Protein AF-0000000083549320 (afdb_homodimer)

Organism: NCBI:txid360422

Nearest PDB structures (foldseek):
  2xj3-assembly1_A  TM=9.391E-01  e=1.622E-05  Enterococcus faecalis
  2lyk-assembly1_B  TM=9.279E-01  e=1.250E-05  Enterococcus faecalis
  2xj3-assembly1_B  TM=9.347E-01  e=1.519E-05  Enterococcus faecalis
  1utx-assembly1_B  TM=9.253E-01  e=1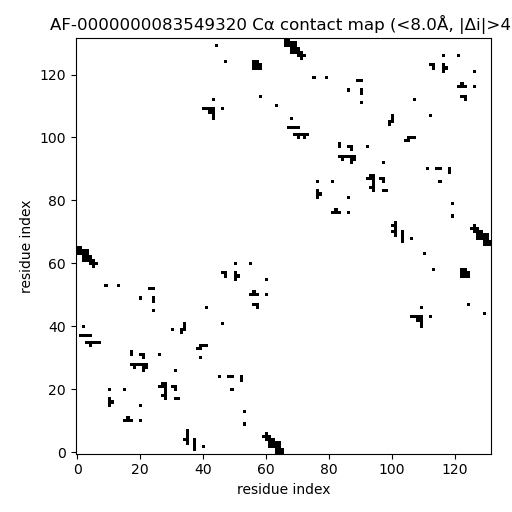.622E-05  Enterococcus faecalis
  2gzu-assembly1_B  TM=8.818E-01  e=7.918E-06  Enterococcus faecalis

Sequence (132 aa):
MELKTKIKEYRAKHNIKQEELASLVGVRRETIGKLENGKYNPSLKLAMDIAKVFNTTVEQLFAFYDMELKTKIKEYRAKHNIKQEELASLVGVRRETIGKLENGKYNPSLKLAMDIAKVFNTTVEQLFAFYD

Secondary structure (DSSP, 8-state):
-EEEE-HHHHHHHHT--HHHHHHHHTS-HHHHHHHHTT--PPPHHHHHHHHHHTTS-HHHHEEEE-/-EEEE-HHHHHHHHT--HHHHHHHHTS-HHHHHHHHTT--PPPHHHHHHHHHHTTS-HHHHEEEE-

Solvent-accessible surface area (backbone atoms only — not comparable to full-atom values): 7390 Å² total; per-residue (Å²): 113,46,55,45,57,38,54,63,60,50,28,58,77,68,70,51,53,54,57,54,51,13,57,77,65,68,51,51,40,64,55,47,50,33,37,59,68,45,71,44,82,60,52,41,66,56,42,47,45,52,18,54,75,69,73,56,48,48,72,74,35,44,45,79,37,121,113,46,56,46,56,38,56,63,61,51,28,58,77,68,70,50,53,54,58,55,54,12,58,76,64,69,50,50,39,65,55,47,52,35,36,59,67,44,72,44,83,59,51,43,65,55,42,48,45,53,18,54,75,69,74,55,48,48,73,73,36,45,46,80,39,121

pLDDT: mean 96.05, std 5.17, range [69.75, 98.81]

Foldseek 3Di:
DFKAFCLVVLCVVVVHALCVLCVQLVHHSVVSVCVNVRNDDDDPSSLQSSCVVSVHDSVRTMDDDD/DFKAFCLVVLCVVVVHALCVLCVQLVHHSVVSVCVNVRNDDDDPSSLQSSCVVSVHDSVRTMDDDD

InterPro domains:
  IPR001387 Cro/C1-type, helix-turn-helix domain [PF01381] (7-60)
  IPR001387 Cro/C1-type, helix-turn-helix domain [PS50943] (7-61)
  IPR001387 Cro/C1-type, helix-turn-helix domain [SM00530] (6-61)
  IPR001387 Cro/C1-type, helix-turn-helix domain [cd00093] (6-61)
  IPR010982 Lambda repressor-like, DNA-binding domain superfamily [G3DSA:1.10.260.40] (3-65)
  IPR010982 Lambda repressor-like, DNA-binding domain superfamily [SSF47413] (3-63)

Structure (mmCIF, N/CA/C/O backbone):
data_AF-0000000083549320-model_v1
#
loop_
_entity.id
_entity.type
_entity.pdbx_description
1 polymer 'Transcriptional regulator'
#
loop_
_atom_site.group_PDB
_atom_site.id
_atom_site.type_symbol
_atom_site.label_atom_id
_atom_site.label_alt_id
_atom_site.label_comp_id
_atom_site.label_asym_id
_atom_site.label_entity_id
_atom_site.label_seq_id
_atom_site.pdbx_PDB_ins_code
_atom_site.Cartn_x
_atom_site.Cartn_y
_atom_site.Cartn_z
_atom_site.occupancy
_atom_site.B_iso_or_equiv
_atom_site.auth_seq_id
_atom_site.auth_comp_id
_atom_site.auth_asym_id
_atom_site.auth_atom_id
_atom_site.pdbx_PDB_model_num
ATOM 1 N N . MET A 1 1 ? 0.196 8.969 -14.414 1 69.75 1 MET A N 1
ATOM 2 C CA . MET A 1 1 ? -0.294 8.344 -13.188 1 69.75 1 MET A CA 1
ATOM 3 C C . MET A 1 1 ? -0.247 9.328 -12.023 1 69.75 1 MET A C 1
ATOM 5 O O . MET A 1 1 ? 0.821 9.836 -11.68 1 69.75 1 MET A O 1
ATOM 9 N N . GLU A 1 2 ? -1.412 9.898 -11.836 1 86.25 2 GLU A N 1
ATOM 10 C CA . GLU A 1 2 ? -1.547 10.852 -10.734 1 86.25 2 GLU A CA 1
ATOM 11 C C . GLU A 1 2 ? -2.049 10.164 -9.469 1 86.25 2 GLU A C 1
ATOM 13 O O . GLU A 1 2 ? -2.896 9.266 -9.539 1 86.25 2 GLU A O 1
ATOM 18 N N . LEU A 1 3 ? -1.305 10.398 -8.344 1 91.81 3 LEU A N 1
ATOM 19 C CA . LEU A 1 3 ? -1.774 9.875 -7.062 1 91.81 3 LEU A CA 1
ATOM 20 C C . LEU A 1 3 ? -2.68 10.875 -6.359 1 91.81 3 LEU A C 1
ATOM 22 O O . LEU A 1 3 ? -2.334 12.055 -6.246 1 91.81 3 LEU A O 1
ATOM 26 N N . LYS A 1 4 ? -3.877 10.414 -6.047 1 95 4 LYS A N 1
ATOM 27 C CA . LYS A 1 4 ? -4.773 11.164 -5.172 1 95 4 LYS A CA 1
ATOM 28 C C . LYS A 1 4 ? -4.859 10.523 -3.791 1 95 4 LYS A C 1
ATOM 30 O O . LYS A 1 4 ? -4.816 9.297 -3.668 1 95 4 LYS A O 1
ATOM 35 N N . THR A 1 5 ? -4.941 11.375 -2.828 1 97.06 5 THR A N 1
ATOM 36 C CA . THR A 1 5 ? -4.992 10.828 -1.478 1 97.06 5 THR A CA 1
ATOM 37 C C . THR A 1 5 ? -6.117 11.477 -0.674 1 97.06 5 THR A C 1
ATOM 39 O O . THR A 1 5 ? -6.598 12.555 -1.024 1 97.06 5 THR A O 1
ATOM 42 N N . LYS A 1 6 ? -6.551 10.812 0.374 1 98 6 LYS A N 1
ATOM 43 C CA . LYS A 1 6 ? -7.57 11.32 1.291 1 98 6 LYS A CA 1
ATOM 44 C C . LYS A 1 6 ? -6.977 11.602 2.67 1 98 6 LYS A C 1
ATOM 46 O O . LYS A 1 6 ? -7.699 11.617 3.668 1 98 6 LYS A O 1
ATOM 51 N N . ILE A 1 7 ? -5.715 11.781 2.689 1 98.25 7 ILE A N 1
ATOM 52 C CA . ILE A 1 7 ? -5.016 11.977 3.955 1 98.25 7 ILE A CA 1
ATOM 53 C C . ILE A 1 7 ? -5.574 13.203 4.668 1 98.25 7 ILE A C 1
ATOM 55 O O . ILE A 1 7 ? -5.859 13.156 5.867 1 98.25 7 ILE A O 1
ATOM 59 N N . LYS A 1 8 ? -5.789 14.234 3.928 1 98.19 8 LYS A N 1
ATOM 60 C CA . LYS A 1 8 ? -6.305 15.461 4.523 1 98.19 8 LYS A CA 1
ATOM 61 C C . LYS A 1 8 ? -7.684 15.242 5.137 1 98.19 8 LYS A C 1
ATOM 63 O O . LYS A 1 8 ? -7.953 15.695 6.25 1 98.19 8 LYS A O 1
ATOM 68 N N . GLU A 1 9 ? -8.492 14.617 4.426 1 98.5 9 GLU A N 1
ATOM 69 C CA . GLU A 1 9 ? -9.844 14.305 4.891 1 98.5 9 GLU A CA 1
ATOM 70 C C . GLU A 1 9 ? -9.805 13.477 6.172 1 98.5 9 GLU A C 1
ATOM 72 O O . GLU A 1 9 ? -10.539 13.75 7.121 1 98.5 9 GLU A O 1
ATOM 77 N N . TYR A 1 10 ? -8.984 12.531 6.223 1 98.69 10 TYR A N 1
ATOM 78 C CA . TYR A 1 10 ? -8.891 11.656 7.387 1 98.69 10 TYR A CA 1
ATOM 79 C C . TYR A 1 10 ? -8.281 12.391 8.578 1 98.69 10 TYR A C 1
ATOM 81 O O . TYR A 1 10 ? -8.688 12.18 9.719 1 98.69 10 TYR A O 1
ATOM 89 N N . ARG A 1 11 ? -7.348 13.211 8.281 1 98.5 11 ARG A N 1
ATOM 90 C CA . ARG A 1 11 ? -6.809 14.031 9.367 1 98.5 11 ARG A CA 1
ATOM 91 C C . ARG A 1 11 ? -7.906 14.883 10 1 98.5 11 ARG A C 1
ATOM 93 O O . ARG A 1 11 ? -7.996 14.969 11.227 1 98.5 11 ARG A O 1
ATOM 100 N N . ALA A 1 12 ? -8.695 15.438 9.164 1 98.38 12 ALA A N 1
ATOM 101 C CA . ALA A 1 12 ? -9.789 16.281 9.641 1 98.38 12 ALA A CA 1
ATOM 102 C C . ALA A 1 12 ? -10.773 15.477 10.484 1 98.38 12 ALA A C 1
ATOM 104 O O . ALA A 1 12 ? -11.195 15.922 11.555 1 98.38 12 ALA A O 1
ATOM 105 N N . LYS A 1 13 ? -11.109 14.328 10.047 1 97.94 13 LYS A N 1
ATOM 106 C CA . LYS A 1 13 ? -12.039 13.445 10.75 1 97.94 13 LYS A CA 1
ATOM 107 C C . LYS A 1 13 ? -11.492 13.062 12.125 1 97.94 13 LYS A C 1
ATOM 109 O O . LYS A 1 13 ? -12.258 12.867 13.07 1 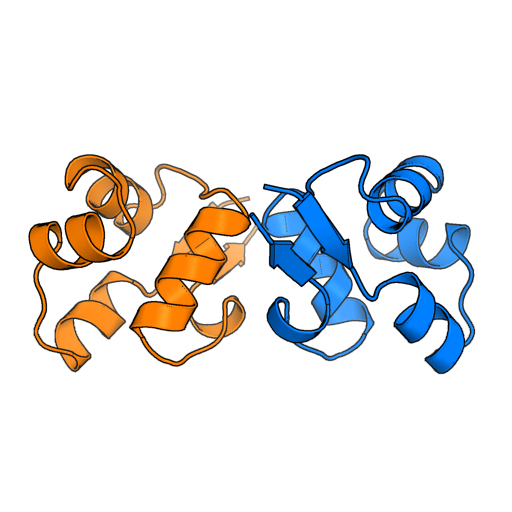97.94 13 LYS A O 1
ATOM 114 N N . HIS A 1 14 ? -10.219 12.977 12.211 1 97.5 14 HIS A N 1
ATOM 115 C CA . HIS A 1 14 ? -9.57 12.547 13.445 1 97.5 14 HIS A CA 1
ATOM 116 C C . HIS A 1 14 ? -9.078 13.742 14.25 1 97.5 14 HIS A C 1
ATOM 118 O O . HIS A 1 14 ? -8.484 13.57 15.32 1 97.5 14 HIS A O 1
ATOM 124 N N . ASN A 1 15 ? -9.195 14.93 13.625 1 97.94 15 ASN A N 1
ATOM 125 C CA . ASN A 1 15 ? -8.828 16.188 14.266 1 97.94 15 ASN A CA 1
ATOM 126 C C . ASN A 1 15 ? -7.34 16.234 14.594 1 97.94 15 ASN A C 1
ATOM 128 O O . ASN A 1 15 ? -6.953 16.562 15.719 1 97.94 15 ASN A O 1
ATOM 132 N N . ILE A 1 16 ? -6.5 15.875 13.656 1 98 16 ILE A N 1
ATOM 133 C CA . ILE A 1 16 ? -5.059 15.977 13.852 1 98 16 ILE A CA 1
ATOM 134 C C . ILE A 1 16 ? -4.441 16.844 12.75 1 98 16 ILE A C 1
ATOM 136 O O . ILE A 1 16 ? -4.984 16.922 11.648 1 98 16 ILE A O 1
ATOM 140 N N . LYS A 1 17 ? -3.34 17.469 13.125 1 98.5 17 LYS A N 1
ATOM 141 C CA . LYS A 1 17 ? -2.604 18.312 12.188 1 98.5 17 LYS A CA 1
ATOM 142 C C . LYS A 1 17 ? -1.561 17.516 11.422 1 98.5 17 LYS A C 1
ATOM 144 O O . LYS A 1 17 ? -1.305 16.344 11.742 1 98.5 17 LYS A O 1
ATOM 149 N N . GLN A 1 18 ? -1.029 18.109 10.391 1 98.56 18 GLN A N 1
ATOM 150 C CA . GLN A 1 18 ? 0.017 17.469 9.609 1 98.56 18 GLN A CA 1
ATOM 151 C C . GLN A 1 18 ? 1.208 17.094 10.484 1 98.56 18 GLN A C 1
ATOM 153 O O . GLN A 1 18 ? 1.786 16.016 10.328 1 98.56 18 GLN A O 1
ATOM 158 N N . GLU A 1 19 ? 1.52 18.016 11.383 1 98.69 19 GLU A N 1
ATOM 159 C CA . GLU A 1 19 ? 2.658 17.812 12.273 1 98.69 19 GLU A CA 1
ATOM 160 C C . GLU A 1 19 ? 2.453 16.578 13.156 1 98.69 19 GLU A C 1
ATOM 162 O O . GLU A 1 19 ? 3.385 15.805 13.367 1 98.69 19 GLU A O 1
ATOM 167 N N . GLU A 1 20 ? 1.33 16.438 13.648 1 98.69 20 GLU A N 1
ATOM 168 C CA . GLU A 1 20 ? 1.019 15.297 14.508 1 98.69 20 GLU A CA 1
ATOM 169 C C . GLU A 1 20 ? 1.077 13.984 13.727 1 98.69 20 GLU A C 1
ATOM 171 O O . GLU A 1 20 ? 1.661 13.008 14.195 1 98.69 20 GLU A O 1
ATOM 176 N N . LEU A 1 21 ? 0.446 13.938 12.586 1 98.75 21 LEU A N 1
ATOM 177 C CA . LEU A 1 21 ? 0.525 12.742 11.75 1 98.75 21 LEU A CA 1
ATOM 178 C C . LEU A 1 21 ? 1.976 12.398 11.43 1 98.75 21 LEU A C 1
ATOM 180 O O . LEU A 1 21 ? 2.373 11.234 11.516 1 98.75 21 LEU A O 1
ATOM 184 N N . ALA A 1 22 ? 2.715 13.406 11.039 1 98.75 22 ALA A N 1
ATOM 185 C CA . ALA A 1 22 ? 4.125 13.219 10.711 1 98.75 22 ALA A CA 1
ATOM 186 C C . ALA A 1 22 ? 4.879 12.555 11.859 1 98.75 22 ALA A C 1
ATOM 188 O O . ALA A 1 22 ? 5.664 11.633 11.641 1 98.75 22 ALA A O 1
ATOM 189 N N . SER A 1 23 ? 4.594 13.055 13.016 1 98.69 23 SER A N 1
ATOM 190 C CA . SER A 1 23 ? 5.227 12.5 14.211 1 98.69 23 SER A CA 1
ATOM 191 C C . SER A 1 23 ? 4.82 11.047 14.43 1 98.69 23 SER A C 1
ATOM 193 O O . SER A 1 23 ? 5.664 10.203 14.75 1 98.69 23 SER A O 1
ATOM 195 N N . LEU A 1 24 ? 3.625 10.727 14.242 1 98.38 24 LEU A N 1
ATOM 196 C CA . LEU A 1 24 ? 3.098 9.391 14.477 1 98.38 24 LEU A CA 1
ATOM 197 C C . LEU A 1 24 ? 3.723 8.383 13.516 1 98.38 24 LEU A C 1
ATOM 199 O O . LEU A 1 24 ? 3.902 7.211 13.867 1 98.38 24 LEU A O 1
ATOM 203 N N . VAL A 1 25 ? 4.062 8.867 12.312 1 98.19 25 VAL A N 1
ATOM 204 C CA . VAL A 1 25 ? 4.555 7.91 11.32 1 98.19 25 VAL A CA 1
ATOM 205 C C . VAL A 1 25 ? 6.055 8.117 11.109 1 98.19 25 VAL A C 1
ATOM 207 O O . VAL A 1 25 ? 6.656 7.473 10.25 1 98.19 25 VAL A O 1
ATOM 210 N N . GLY A 1 26 ? 6.555 9.039 11.742 1 98.12 26 GLY A N 1
ATOM 211 C CA . GLY A 1 26 ? 8 9.188 11.789 1 98.12 26 GLY A CA 1
ATOM 212 C C . GLY A 1 26 ? 8.562 9.898 10.57 1 98.12 26 GLY A C 1
ATOM 213 O O . GLY A 1 26 ? 9.594 9.492 10.031 1 98.12 26 GLY A O 1
ATOM 214 N N . VAL A 1 27 ? 7.945 10.859 10.094 1 98.19 27 VAL A N 1
ATOM 215 C CA . VAL A 1 27 ? 8.453 11.656 8.984 1 98.19 27 VAL A CA 1
ATOM 216 C C . VAL A 1 27 ? 8.336 13.141 9.312 1 98.19 27 VAL A C 1
ATOM 218 O O . VAL A 1 27 ? 7.961 13.508 10.43 1 98.19 27 VAL A O 1
ATOM 221 N N . ARG A 1 28 ? 8.75 13.906 8.414 1 98.25 28 ARG A N 1
ATOM 222 C CA . ARG A 1 28 ? 8.609 15.344 8.562 1 98.25 28 ARG A CA 1
ATOM 223 C C . ARG A 1 28 ? 7.223 15.812 8.125 1 98.25 28 ARG A C 1
ATOM 225 O O . ARG A 1 28 ? 6.617 15.211 7.234 1 98.25 28 ARG A O 1
ATOM 232 N N . ARG A 1 29 ? 6.836 16.906 8.773 1 98.31 29 ARG A N 1
ATOM 233 C CA . ARG A 1 29 ? 5.559 17.5 8.406 1 98.31 29 ARG A CA 1
ATOM 234 C C . ARG A 1 29 ? 5.504 17.812 6.914 1 98.31 29 ARG A C 1
ATOM 236 O O . ARG A 1 29 ? 4.469 17.609 6.273 1 98.31 29 ARG A O 1
ATOM 243 N N . GLU A 1 30 ? 6.582 18.219 6.348 1 97.81 30 GLU A N 1
ATOM 244 C CA . GLU A 1 30 ? 6.648 18.547 4.926 1 97.81 30 GLU A CA 1
ATOM 245 C C . GLU A 1 30 ? 6.309 17.344 4.055 1 97.81 30 GLU A C 1
ATOM 247 O O . GLU A 1 30 ? 5.703 17.5 2.994 1 97.81 30 GLU A O 1
ATOM 252 N N . THR A 1 31 ? 6.719 16.203 4.48 1 97.81 31 THR A N 1
ATOM 253 C CA . THR A 1 31 ? 6.434 14.969 3.764 1 97.81 31 THR A CA 1
ATOM 254 C C . THR A 1 31 ? 4.93 14.727 3.68 1 97.81 31 THR A C 1
ATOM 256 O O . THR A 1 31 ? 4.406 14.391 2.615 1 97.81 31 THR A O 1
ATOM 259 N N . ILE A 1 32 ? 4.242 14.922 4.809 1 98.25 32 ILE A N 1
ATOM 260 C CA . ILE A 1 32 ? 2.789 14.781 4.832 1 98.25 32 ILE A CA 1
ATOM 261 C C . ILE A 1 32 ? 2.158 15.805 3.889 1 98.25 32 ILE A C 1
ATOM 263 O O . ILE A 1 32 ? 1.26 15.477 3.113 1 98.25 32 ILE A O 1
ATOM 267 N N . GLY A 1 33 ? 2.648 17 3.957 1 97.5 33 GLY A N 1
ATOM 268 C CA . GLY A 1 33 ? 2.146 18.031 3.066 1 97.5 33 GLY A CA 1
ATOM 269 C C . GLY A 1 33 ? 2.293 17.672 1.599 1 97.5 33 GLY A C 1
ATOM 270 O O . GLY A 1 33 ? 1.35 17.828 0.82 1 97.5 33 GLY A O 1
ATOM 271 N N . LYS A 1 34 ? 3.463 17.25 1.263 1 96.44 34 LYS A N 1
ATOM 272 C CA . LYS A 1 34 ? 3.729 16.859 -0.118 1 96.44 34 LYS A CA 1
ATOM 273 C C . LYS A 1 34 ? 2.822 15.703 -0.548 1 96.44 34 LYS A C 1
ATOM 275 O O . LYS A 1 34 ? 2.35 15.672 -1.687 1 96.44 34 LYS A O 1
ATOM 280 N N . LEU A 1 35 ? 2.615 14.789 0.274 1 96.31 35 LEU A N 1
ATOM 281 C CA . LEU A 1 35 ? 1.729 13.664 -0.003 1 96.31 35 LEU A CA 1
ATOM 282 C C . LEU A 1 35 ? 0.308 14.148 -0.277 1 96.31 35 LEU A C 1
ATOM 284 O O . LEU A 1 35 ? -0.323 13.711 -1.243 1 96.31 35 LEU A O 1
ATOM 288 N N . GLU A 1 36 ? -0.115 15.055 0.539 1 96.56 36 GLU A N 1
ATOM 289 C CA . GLU A 1 36 ? -1.485 15.555 0.439 1 96.56 36 GLU A CA 1
ATOM 290 C C . GLU A 1 36 ? -1.688 16.359 -0.841 1 96.56 36 GLU A C 1
ATOM 292 O O . GLU A 1 36 ? -2.793 16.406 -1.385 1 96.56 36 GLU A O 1
ATOM 297 N N . ASN A 1 37 ? -0.612 16.828 -1.367 1 92.5 37 ASN A N 1
ATOM 298 C CA . ASN A 1 37 ? -0.699 17.656 -2.564 1 92.5 37 ASN A CA 1
ATOM 299 C C . ASN A 1 37 ? -0.391 16.859 -3.826 1 92.5 37 ASN A C 1
ATOM 301 O O . ASN A 1 37 ? -0.291 17.422 -4.918 1 92.5 37 ASN A O 1
ATOM 305 N N . GLY A 1 38 ? -0.208 15.562 -3.672 1 86.88 38 GLY A N 1
ATOM 306 C CA . GLY A 1 38 ? 0.035 14.688 -4.805 1 86.88 38 GLY A CA 1
ATOM 307 C C . GLY A 1 38 ? 1.41 14.867 -5.418 1 86.88 38 GLY A C 1
ATOM 308 O O . GLY A 1 38 ? 1.637 14.492 -6.57 1 86.88 38 GLY A O 1
ATOM 309 N N . LYS A 1 39 ? 2.264 15.414 -4.676 1 83.69 39 LYS A N 1
ATOM 310 C CA . LYS A 1 39 ? 3.586 15.734 -5.203 1 83.69 39 LYS A CA 1
ATOM 311 C C . LYS A 1 39 ? 4.582 14.617 -4.906 1 83.69 39 LYS A C 1
ATOM 313 O O . LYS A 1 39 ? 5.719 14.648 -5.391 1 83.69 39 LYS A O 1
ATOM 318 N N . TYR A 1 40 ? 4.242 13.727 -4.203 1 86.06 40 TYR A N 1
ATOM 319 C CA . TYR A 1 40 ? 5.113 12.641 -3.75 1 86.06 40 TYR A CA 1
ATOM 320 C C . TYR A 1 40 ? 4.332 11.344 -3.609 1 86.06 40 TYR A C 1
ATOM 322 O O . TYR A 1 40 ? 3.229 11.328 -3.059 1 86.06 40 TYR A O 1
ATOM 330 N N . ASN A 1 41 ? 4.887 10.312 -4.23 1 91 41 ASN A N 1
ATOM 331 C CA . ASN A 1 41 ? 4.32 8.984 -3.992 1 91 41 ASN A CA 1
ATOM 332 C C . ASN A 1 41 ? 4.969 8.312 -2.785 1 91 41 ASN A C 1
ATOM 334 O O . ASN A 1 41 ? 6.188 8.125 -2.75 1 91 41 ASN A O 1
ATOM 338 N N . PRO A 1 42 ? 4.105 8.047 -1.852 1 96.44 42 PRO A N 1
ATOM 339 C CA . PRO A 1 42 ? 4.719 7.398 -0.688 1 96.44 42 PRO A CA 1
ATOM 340 C C . PRO A 1 42 ? 5.25 6 -1.001 1 96.44 42 PRO A C 1
ATOM 342 O O . PRO A 1 42 ? 4.809 5.371 -1.966 1 96.44 42 PRO A O 1
ATOM 345 N N . SER A 1 43 ? 6.238 5.645 -0.115 1 95.81 43 SER A N 1
ATOM 346 C CA . SER A 1 43 ? 6.598 4.23 -0.094 1 95.81 43 SER A CA 1
ATOM 347 C C . SER A 1 43 ? 5.438 3.375 0.4 1 95.81 43 SER A C 1
ATOM 349 O O . SER A 1 43 ? 4.488 3.889 1.002 1 95.81 43 SER A O 1
ATOM 351 N N . LEU A 1 44 ? 5.582 2.119 0.139 1 97.25 44 LEU A N 1
ATOM 352 C CA . LEU A 1 44 ? 4.578 1.188 0.638 1 97.25 44 LEU A CA 1
ATOM 353 C C . LEU A 1 44 ? 4.516 1.221 2.16 1 97.25 44 LEU A C 1
ATOM 355 O O . LEU A 1 44 ? 3.428 1.237 2.742 1 97.25 44 LEU A O 1
ATOM 359 N N . LYS A 1 45 ? 5.68 1.282 2.748 1 96.94 45 LYS A N 1
ATOM 360 C CA . LYS A 1 45 ? 5.727 1.291 4.207 1 96.94 45 LYS A CA 1
ATOM 361 C C . LYS A 1 45 ? 5.035 2.527 4.773 1 96.94 45 LYS A C 1
ATOM 363 O O . LYS A 1 45 ? 4.242 2.428 5.711 1 96.94 45 LYS A O 1
ATOM 368 N N . LEU A 1 46 ? 5.355 3.605 4.25 1 97.62 46 LEU A N 1
ATOM 369 C CA . LEU A 1 46 ? 4.758 4.844 4.742 1 97.62 46 LEU A CA 1
ATOM 370 C C . LEU A 1 46 ? 3.246 4.832 4.543 1 97.62 46 LEU A C 1
ATOM 372 O O . LEU A 1 46 ? 2.494 5.238 5.43 1 97.62 46 LEU A O 1
ATOM 376 N N . ALA A 1 47 ? 2.852 4.406 3.412 1 98.31 47 ALA A N 1
ATOM 377 C CA . ALA A 1 47 ? 1.422 4.32 3.121 1 98.31 47 ALA A CA 1
ATOM 378 C C . ALA A 1 47 ? 0.71 3.426 4.133 1 98.31 47 ALA A C 1
ATOM 380 O O . ALA A 1 47 ? -0.36 3.775 4.633 1 98.31 47 ALA A O 1
ATOM 381 N N . MET A 1 48 ? 1.308 2.383 4.418 1 98.38 48 MET A N 1
ATOM 382 C CA . MET A 1 48 ? 0.713 1.446 5.367 1 98.38 48 MET A CA 1
ATOM 383 C C . MET A 1 48 ? 0.72 2.023 6.781 1 98.38 48 MET A C 1
ATOM 385 O O . MET A 1 48 ? -0.231 1.828 7.539 1 98.38 48 MET A O 1
ATOM 389 N N . ASP A 1 49 ? 1.765 2.697 7.125 1 98.25 49 ASP A N 1
ATOM 390 C CA . ASP A 1 49 ? 1.823 3.33 8.438 1 98.25 49 ASP A CA 1
ATOM 391 C C . ASP A 1 49 ? 0.708 4.359 8.602 1 98.25 49 ASP A C 1
ATOM 393 O O . ASP A 1 49 ? 0.06 4.422 9.648 1 98.25 49 ASP A O 1
ATOM 397 N N . ILE A 1 50 ? 0.503 5.133 7.582 1 98.56 50 ILE A N 1
ATOM 398 C CA . ILE A 1 50 ? -0.533 6.16 7.641 1 98.56 50 ILE A CA 1
ATOM 399 C C . ILE A 1 50 ? -1.905 5.5 7.754 1 98.56 50 ILE A C 1
ATOM 401 O O . ILE A 1 50 ? -2.744 5.93 8.547 1 98.56 50 ILE A O 1
ATOM 405 N N . ALA A 1 51 ? -2.154 4.523 6.961 1 98.81 51 ALA A N 1
ATOM 406 C CA . ALA A 1 51 ? -3.422 3.803 7.027 1 98.81 51 ALA A CA 1
ATOM 407 C C . ALA A 1 51 ? -3.672 3.258 8.43 1 98.81 51 ALA A C 1
ATOM 409 O O . ALA A 1 51 ? -4.801 3.305 8.93 1 98.81 51 ALA A O 1
ATOM 410 N N . LYS A 1 52 ? -2.639 2.75 9.031 1 98.44 52 LYS A N 1
ATOM 411 C CA . LYS A 1 52 ? -2.73 2.201 10.383 1 98.44 52 LYS A CA 1
ATOM 412 C C . LYS A 1 52 ? -3.148 3.273 11.383 1 98.44 52 LYS A C 1
ATOM 414 O O . LYS A 1 52 ? -4 3.031 12.242 1 98.44 52 LYS A O 1
ATOM 419 N N . VAL A 1 53 ? -2.551 4.391 11.266 1 98.56 53 VAL A N 1
ATOM 420 C CA . VAL A 1 53 ? -2.861 5.492 12.164 1 98.56 53 VAL A CA 1
ATOM 421 C C . VAL A 1 53 ? -4.355 5.809 12.102 1 98.56 53 VAL A C 1
ATOM 423 O O . VAL A 1 53 ? -4.98 6.078 13.133 1 98.56 53 VAL A O 1
ATOM 426 N N . PHE A 1 54 ? -4.961 5.738 10.922 1 98.62 54 PHE A N 1
ATOM 427 C CA . PHE A 1 54 ? -6.348 6.133 10.727 1 98.62 54 PHE A CA 1
ATOM 428 C C . PHE A 1 54 ? -7.273 4.926 10.82 1 98.62 54 PHE A C 1
ATOM 430 O O . PHE A 1 54 ? -8.477 5.039 10.578 1 98.62 54 PH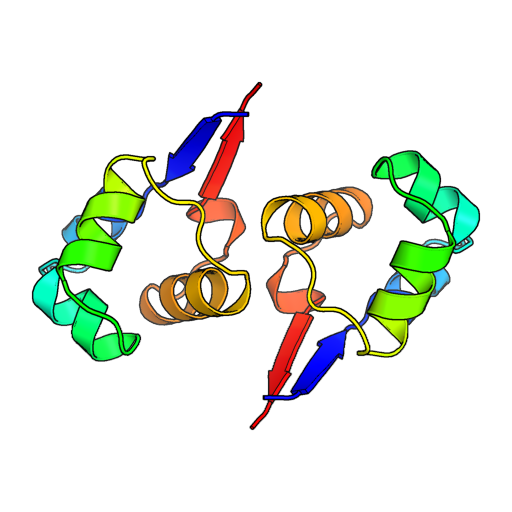E A O 1
ATOM 437 N N . ASN A 1 55 ? -6.723 3.777 11.141 1 98.38 55 ASN A N 1
ATOM 438 C CA . ASN A 1 55 ? -7.484 2.537 11.227 1 98.38 55 ASN A CA 1
ATOM 439 C C . ASN A 1 55 ? -8.297 2.291 9.961 1 98.38 55 ASN A C 1
ATOM 441 O O . ASN A 1 55 ? -9.508 2.051 10.031 1 98.38 55 ASN A O 1
ATOM 445 N N . THR A 1 56 ? -7.715 2.389 8.844 1 98.56 56 THR A N 1
ATOM 446 C CA . THR A 1 56 ? -8.312 2.172 7.531 1 98.56 56 THR A CA 1
ATOM 447 C C . THR A 1 56 ? -7.359 1.392 6.629 1 98.56 56 THR A C 1
ATOM 449 O O . THR A 1 56 ? -6.383 0.804 7.105 1 98.56 56 THR A O 1
ATOM 452 N N . THR A 1 57 ? -7.676 1.301 5.352 1 98.81 57 THR A N 1
ATOM 453 C CA . THR A 1 57 ? -6.828 0.561 4.422 1 98.81 57 THR A CA 1
ATOM 454 C C . THR A 1 57 ? -6.094 1.514 3.486 1 98.81 57 THR A C 1
ATOM 456 O O . THR A 1 57 ? -6.496 2.666 3.32 1 98.81 57 THR A O 1
ATOM 459 N N . VAL A 1 58 ? -5.027 1.02 2.941 1 98.75 58 VAL A N 1
ATOM 460 C CA . VAL A 1 58 ? -4.266 1.775 1.952 1 98.75 58 VAL A CA 1
ATOM 461 C C . VAL A 1 58 ? -5.184 2.205 0.811 1 98.75 58 VAL A C 1
ATOM 463 O O . VAL A 1 58 ? -5.121 3.348 0.352 1 98.75 58 VAL A O 1
ATOM 466 N N . GLU A 1 59 ? -6.141 1.334 0.441 1 98.5 59 GLU A N 1
ATOM 467 C CA . GLU A 1 59 ? -7.016 1.584 -0.697 1 98.5 59 GLU A CA 1
ATOM 468 C C . GLU A 1 59 ? -8.008 2.701 -0.393 1 98.5 59 GLU A C 1
ATOM 470 O O . GLU A 1 59 ? -8.523 3.35 -1.308 1 98.5 59 GLU A O 1
ATOM 475 N N . GLN A 1 60 ? -8.242 2.922 0.803 1 98.38 60 GLN A N 1
ATOM 476 C CA . GLN A 1 60 ? -9.172 3.984 1.184 1 98.38 60 GLN A CA 1
ATOM 477 C C . GLN A 1 60 ? -8.477 5.344 1.171 1 98.38 60 GLN A C 1
ATOM 479 O O . GLN A 1 60 ? -9.133 6.379 1.016 1 98.38 60 GLN A O 1
ATOM 484 N N . LEU A 1 61 ? -7.16 5.32 1.243 1 98.25 61 LEU A N 1
ATOM 485 C CA . LEU A 1 61 ? -6.43 6.57 1.398 1 98.25 61 LEU A CA 1
ATOM 486 C C . LEU A 1 61 ? -5.797 7 0.079 1 98.25 61 LEU A C 1
ATOM 488 O O . LEU A 1 61 ? -5.566 8.188 -0.149 1 98.25 61 LEU A O 1
ATOM 492 N N . PHE A 1 62 ? -5.488 6.012 -0.705 1 97.69 62 PHE A N 1
ATOM 493 C CA . PHE A 1 62 ? -4.691 6.293 -1.895 1 97.69 62 PHE A CA 1
ATOM 494 C C . PHE A 1 62 ? -5.359 5.719 -3.139 1 97.69 62 PHE A C 1
ATOM 496 O O . PHE A 1 62 ? -5.918 4.621 -3.102 1 97.69 62 PHE A O 1
ATOM 503 N N . ALA A 1 63 ? -5.32 6.473 -4.203 1 96.69 63 ALA A N 1
ATOM 504 C CA . ALA A 1 63 ? -5.82 6.031 -5.5 1 96.69 63 ALA A CA 1
ATOM 505 C C . ALA A 1 63 ? -4.945 6.559 -6.637 1 96.69 63 ALA A C 1
ATOM 507 O O . ALA A 1 63 ? -4.555 7.73 -6.633 1 96.69 63 ALA A O 1
ATOM 508 N N . PHE A 1 64 ? -4.633 5.594 -7.59 1 94.75 64 PHE A N 1
ATOM 509 C CA . PHE A 1 64 ? -3.891 6.012 -8.773 1 94.75 64 PHE A CA 1
ATOM 510 C C . PHE A 1 64 ? -4.832 6.234 -9.953 1 94.75 64 PHE A C 1
ATOM 512 O O . PHE A 1 64 ? -5.758 5.453 -10.172 1 94.75 64 PHE A O 1
ATOM 519 N N . TYR A 1 65 ? -4.609 7.367 -10.57 1 89.75 65 TYR A N 1
ATOM 520 C CA . TYR A 1 65 ? -5.383 7.684 -11.766 1 89.75 65 TYR A CA 1
ATOM 521 C C . TYR A 1 65 ? -4.469 7.973 -12.953 1 89.75 65 TYR A C 1
ATOM 523 O O . TYR A 1 65 ? -3.357 8.477 -12.773 1 89.75 65 TYR A O 1
ATOM 531 N N . ASP A 1 66 ? -4.758 7.43 -14.18 1 78 66 ASP A N 1
ATOM 532 C CA . ASP A 1 66 ? -4.039 7.789 -15.398 1 78 66 ASP A CA 1
ATOM 533 C C . ASP A 1 66 ? -4.316 9.234 -15.797 1 78 66 ASP A C 1
ATOM 535 O O . ASP A 1 66 ? -5.383 9.773 -15.492 1 78 66 ASP A O 1
ATOM 539 N N . MET B 1 1 ? 14.086 -3.805 8.461 1 70.44 1 MET B N 1
ATOM 540 C CA . MET B 1 1 ? 12.719 -3.852 7.961 1 70.44 1 MET B CA 1
ATOM 541 C C . MET B 1 1 ? 12.578 -4.883 6.848 1 70.44 1 MET B C 1
ATOM 543 O O . MET B 1 1 ? 13.25 -4.785 5.816 1 70.44 1 MET B O 1
ATOM 547 N N . GLU B 1 2 ? 12.086 -6.008 7.312 1 86.25 2 GLU B N 1
ATOM 548 C CA . GLU B 1 2 ? 11.859 -7.094 6.359 1 86.25 2 GLU B CA 1
ATOM 549 C C . GLU B 1 2 ? 10.406 -7.113 5.883 1 86.25 2 GLU B C 1
ATOM 551 O O . GLU B 1 2 ? 9.492 -6.848 6.664 1 86.25 2 GLU B O 1
ATOM 556 N N . LEU B 1 3 ? 10.242 -7.164 4.516 1 91.69 3 LEU B N 1
ATOM 557 C CA . LEU B 1 3 ? 8.898 -7.293 3.979 1 91.69 3 LEU B CA 1
ATOM 558 C C . LEU B 1 3 ? 8.523 -8.758 3.789 1 91.69 3 LEU B C 1
ATOM 560 O O . LEU B 1 3 ? 9.297 -9.531 3.219 1 91.69 3 LEU B O 1
ATOM 564 N N . LYS B 1 4 ? 7.414 -9.133 4.426 1 95 4 LYS B N 1
ATOM 565 C CA . LYS B 1 4 ? 6.797 -10.43 4.16 1 95 4 LYS B CA 1
ATOM 566 C C . LYS B 1 4 ? 5.527 -10.273 3.33 1 95 4 LYS B C 1
ATOM 568 O O . LYS B 1 4 ? 4.785 -9.305 3.496 1 95 4 LYS B O 1
ATOM 573 N N . THR B 1 5 ? 5.363 -11.203 2.451 1 97.06 5 THR B N 1
ATOM 574 C CA . THR B 1 5 ? 4.18 -11.094 1.605 1 97.06 5 THR B CA 1
ATOM 575 C C . THR B 1 5 ? 3.422 -12.422 1.565 1 97.06 5 THR B C 1
ATOM 577 O O . THR B 1 5 ? 3.984 -13.477 1.874 1 97.06 5 THR B O 1
ATOM 580 N N . LYS B 1 6 ? 2.156 -12.383 1.206 1 97.94 6 LYS B N 1
ATOM 581 C CA . LYS B 1 6 ? 1.303 -13.555 1.046 1 97.94 6 LYS B CA 1
ATOM 582 C C . LYS B 1 6 ? 0.917 -13.766 -0.416 1 97.94 6 LYS B C 1
ATOM 584 O O . LYS B 1 6 ? -0.096 -14.398 -0.712 1 97.94 6 LYS B O 1
ATOM 589 N N . ILE B 1 7 ? 1.703 -13.211 -1.259 1 98.19 7 ILE B N 1
ATOM 590 C CA . ILE B 1 7 ? 1.399 -13.266 -2.684 1 98.19 7 ILE B CA 1
ATOM 591 C C . ILE B 1 7 ? 1.334 -14.719 -3.148 1 98.19 7 ILE B C 1
ATOM 593 O O . ILE B 1 7 ? 0.401 -15.109 -3.854 1 98.19 7 ILE B O 1
ATOM 597 N N . LYS B 1 8 ? 2.26 -15.492 -2.691 1 98.12 8 LYS B N 1
ATOM 598 C CA . LYS B 1 8 ? 2.291 -16.891 -3.098 1 98.12 8 LYS B CA 1
ATOM 599 C C . LYS B 1 8 ? 1.033 -17.625 -2.641 1 98.12 8 LYS B C 1
ATOM 601 O O . LYS B 1 8 ? 0.442 -18.391 -3.404 1 98.12 8 LYS B O 1
ATOM 606 N N . GLU B 1 9 ? 0.686 -17.422 -1.459 1 98.44 9 GLU B N 1
ATOM 607 C CA . GLU B 1 9 ? -0.514 -18.031 -0.892 1 98.44 9 GLU B CA 1
ATOM 608 C C . GLU B 1 9 ? -1.759 -17.625 -1.682 1 98.44 9 GLU B C 1
ATOM 610 O O . GLU B 1 9 ? -2.602 -18.484 -1.987 1 98.44 9 GLU B O 1
ATOM 615 N N . TYR B 1 10 ? -1.875 -16.422 -2.012 1 98.69 10 TYR B N 1
ATOM 616 C CA . TYR B 1 10 ? -3.041 -15.938 -2.738 1 98.69 10 TYR B CA 1
ATOM 617 C C . TYR B 1 10 ? -3.041 -16.438 -4.176 1 98.69 10 TYR B C 1
ATOM 619 O O . TYR B 1 10 ? -4.098 -16.75 -4.73 1 98.69 10 TYR B O 1
ATOM 627 N N . ARG B 1 11 ? -1.897 -16.516 -4.734 1 98.44 11 ARG B N 1
ATOM 628 C CA . ARG B 1 11 ? -1.826 -17.125 -6.062 1 98.44 11 ARG B CA 1
ATOM 629 C C . ARG B 1 11 ? -2.352 -18.547 -6.043 1 98.44 11 ARG B C 1
ATOM 631 O O . ARG B 1 11 ? -3.123 -18.953 -6.922 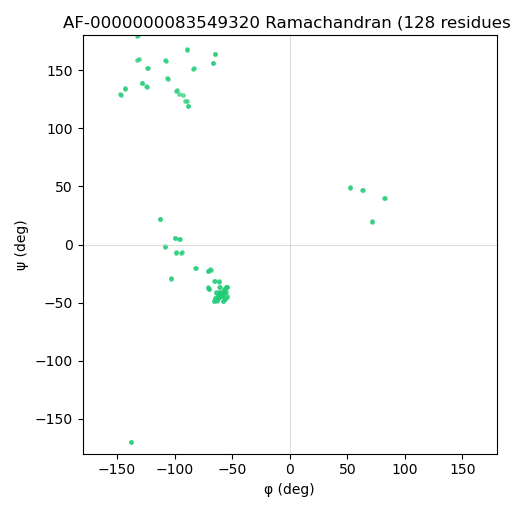1 98.44 11 ARG B O 1
ATOM 638 N N . ALA B 1 12 ? -1.951 -19.25 -5.055 1 98.31 12 ALA B N 1
ATOM 639 C CA . ALA B 1 12 ? -2.377 -20.641 -4.918 1 98.31 12 ALA B CA 1
ATOM 640 C C . ALA B 1 12 ? -3.891 -20.734 -4.742 1 98.31 12 ALA B C 1
ATOM 642 O O . ALA B 1 12 ? -4.547 -21.562 -5.379 1 98.31 12 ALA B O 1
ATOM 643 N N . LYS B 1 13 ? -4.426 -19.906 -3.936 1 97.94 13 LYS B N 1
ATOM 644 C CA . LYS B 1 13 ? -5.863 -19.875 -3.678 1 97.94 13 LYS B CA 1
ATOM 645 C C . LYS B 1 13 ? -6.645 -19.562 -4.953 1 97.94 13 LYS B C 1
ATOM 647 O O . LYS B 1 13 ? -7.766 -20.047 -5.133 1 97.94 13 LYS B O 1
ATOM 652 N N . HIS B 1 14 ? -6.066 -18.812 -5.801 1 97.44 14 HIS B N 1
ATOM 653 C CA . HIS B 1 14 ? -6.727 -18.375 -7.031 1 97.44 14 HIS B CA 1
ATOM 654 C C . HIS B 1 14 ? -6.301 -19.234 -8.211 1 97.44 14 HIS B C 1
ATOM 656 O O . HIS B 1 14 ? -6.754 -19.016 -9.344 1 97.44 14 HIS B O 1
ATOM 662 N N . ASN B 1 15 ? -5.324 -20.125 -7.938 1 97.88 15 ASN B N 1
ATOM 663 C CA . ASN B 1 15 ? -4.828 -21.078 -8.938 1 97.88 15 ASN B CA 1
ATOM 664 C C . ASN B 1 15 ? -4.195 -20.359 -10.125 1 97.88 15 ASN B C 1
ATOM 666 O O . ASN B 1 15 ? -4.512 -20.656 -11.273 1 97.88 15 ASN B O 1
ATOM 670 N N . ILE B 1 16 ? -3.332 -19.375 -9.859 1 97.94 16 ILE B N 1
ATOM 671 C CA . ILE B 1 16 ? -2.615 -18.703 -10.938 1 97.94 16 ILE B CA 1
ATOM 672 C C . ILE B 1 16 ? -1.11 -18.797 -10.695 1 97.94 16 ILE B C 1
ATOM 674 O O . ILE B 1 16 ? -0.667 -18.922 -9.555 1 97.94 16 ILE B O 1
ATOM 678 N N . LYS B 1 17 ? -0.389 -18.781 -11.805 1 98.44 17 LYS B N 1
ATOM 679 C CA . LYS B 1 17 ? 1.069 -18.844 -11.758 1 98.44 17 LYS B CA 1
ATOM 680 C C . LYS B 1 17 ? 1.672 -17.438 -11.656 1 98.44 17 LYS B C 1
ATOM 682 O O . LYS B 1 17 ? 0.961 -16.438 -11.797 1 98.44 17 LYS B O 1
ATOM 687 N N . GLN B 1 18 ? 2.949 -17.406 -11.367 1 98.5 18 GLN B N 1
ATOM 688 C CA . GLN B 1 18 ? 3.648 -16.125 -11.297 1 98.5 18 GLN B CA 1
ATOM 689 C C . GLN B 1 18 ?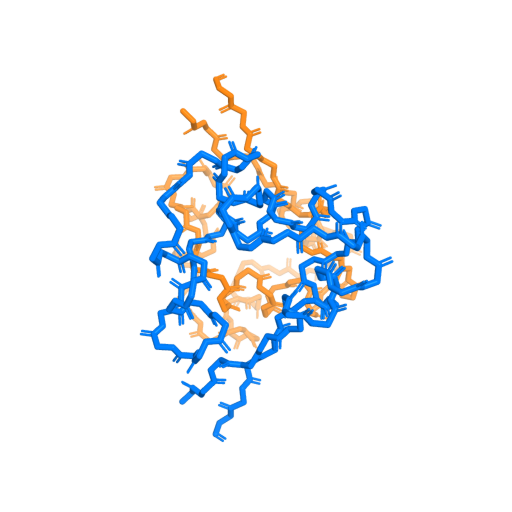 3.537 -15.359 -12.617 1 98.5 18 GLN B C 1
ATOM 691 O O . GLN B 1 18 ? 3.352 -14.141 -12.617 1 98.5 18 GLN B O 1
ATOM 696 N N . GLU B 1 19 ? 3.65 -16.125 -13.688 1 98.69 19 GLU B N 1
ATOM 697 C CA . GLU B 1 19 ? 3.596 -15.531 -15.016 1 98.69 19 GLU B CA 1
ATOM 698 C C . GLU B 1 19 ? 2.248 -14.852 -15.266 1 98.69 19 GLU B C 1
ATOM 700 O O . GLU B 1 19 ? 2.189 -13.766 -15.836 1 98.69 19 GLU B O 1
ATOM 705 N N . GLU B 1 20 ? 1.247 -15.469 -14.891 1 98.69 20 GLU B N 1
ATOM 706 C CA . GLU B 1 20 ? -0.095 -14.93 -15.078 1 98.69 20 GLU B CA 1
ATOM 707 C C . GLU B 1 20 ? -0.303 -13.672 -14.242 1 98.69 20 GLU B C 1
ATOM 709 O O . GLU B 1 20 ? -0.828 -12.672 -14.734 1 98.69 20 GLU B O 1
ATOM 714 N N . LEU B 1 21 ? 0.053 -13.727 -12.977 1 98.75 21 LEU B N 1
ATOM 715 C CA . LEU B 1 21 ? -0.04 -12.539 -12.125 1 98.75 21 LEU B CA 1
ATOM 716 C C . LEU B 1 21 ? 0.757 -11.383 -12.727 1 98.75 21 LEU B C 1
ATOM 718 O O . LEU B 1 21 ? 0.275 -10.25 -12.773 1 98.75 21 LEU B O 1
ATOM 722 N N . ALA B 1 22 ? 1.957 -11.68 -13.133 1 98.75 22 ALA B N 1
ATOM 723 C CA . ALA B 1 22 ? 2.832 -10.672 -13.734 1 98.75 22 ALA B CA 1
ATOM 724 C C . ALA B 1 22 ? 2.152 -9.984 -14.906 1 98.75 22 ALA B C 1
ATOM 726 O O . ALA B 1 22 ? 2.197 -8.758 -15.031 1 98.75 22 ALA B O 1
ATOM 727 N N . SER B 1 23 ? 1.539 -10.805 -15.711 1 98.69 23 SER B N 1
ATOM 728 C CA . SER B 1 23 ? 0.823 -10.281 -16.875 1 98.69 23 SER B CA 1
ATOM 729 C C . SER B 1 23 ? -0.342 -9.391 -16.453 1 98.69 23 SER B C 1
ATOM 731 O O . SER B 1 23 ? -0.555 -8.328 -17.031 1 98.69 23 SER B O 1
ATOM 733 N N . LEU B 1 24 ? -1.041 -9.766 -15.477 1 98.31 24 LEU B N 1
ATOM 734 C CA . LEU B 1 24 ? -2.223 -9.039 -15.023 1 98.31 24 LEU B CA 1
ATOM 735 C C . LEU B 1 24 ? -1.842 -7.672 -14.469 1 98.31 24 LEU B C 1
ATOM 737 O O . LEU B 1 24 ? -2.615 -6.719 -14.578 1 98.31 24 LEU B O 1
ATOM 741 N N . VAL B 1 25 ? -0.631 -7.602 -13.883 1 98.19 25 VAL B N 1
ATOM 742 C CA . VAL B 1 25 ? -0.274 -6.34 -13.242 1 98.19 25 VAL B CA 1
ATOM 743 C C . VAL B 1 25 ? 0.791 -5.621 -14.07 1 98.19 25 VAL B C 1
ATOM 745 O O . VAL B 1 25 ? 1.309 -4.582 -13.656 1 98.19 25 VAL B O 1
ATOM 748 N N . GLY B 1 26 ? 1.182 -6.215 -15.086 1 98.12 26 GLY B N 1
ATOM 749 C CA . GLY B 1 26 ? 2.025 -5.539 -16.062 1 98.12 26 GLY B CA 1
ATOM 750 C C . GLY B 1 26 ? 3.492 -5.523 -15.664 1 98.12 26 GLY B C 1
ATOM 751 O O . GLY B 1 26 ? 4.168 -4.504 -15.812 1 98.12 26 GLY B O 1
ATOM 752 N N . VAL B 1 27 ? 3.982 -6.539 -15.141 1 98.19 27 VAL B N 1
ATOM 753 C CA . VAL B 1 27 ? 5.398 -6.641 -14.805 1 98.19 27 VAL B CA 1
ATOM 754 C C . VAL B 1 27 ? 5.953 -7.973 -15.305 1 98.19 27 VAL B C 1
ATOM 756 O O . VAL B 1 27 ? 5.25 -8.734 -15.977 1 98.19 27 VAL B O 1
ATOM 759 N N . ARG B 1 28 ? 7.168 -8.141 -15.078 1 98.25 28 ARG B N 1
ATOM 760 C CA . ARG B 1 28 ? 7.801 -9.406 -15.43 1 98.25 28 ARG B CA 1
ATOM 761 C C . ARG B 1 28 ? 7.578 -10.445 -14.336 1 98.25 28 ARG B C 1
ATOM 763 O O . ARG B 1 28 ? 7.477 -10.109 -13.156 1 98.25 28 ARG B O 1
ATOM 770 N N . ARG B 1 29 ? 7.574 -11.68 -14.82 1 98.31 29 ARG B N 1
ATOM 771 C CA . ARG B 1 29 ? 7.445 -12.797 -13.883 1 98.31 29 ARG B CA 1
ATOM 772 C C . ARG B 1 29 ? 8.523 -12.734 -12.805 1 98.31 29 ARG B C 1
ATOM 774 O O . ARG B 1 29 ? 8.25 -13.008 -11.633 1 98.31 29 ARG B O 1
ATOM 781 N N . GLU B 1 30 ? 9.688 -12.32 -13.164 1 97.75 30 GLU B N 1
ATOM 782 C CA . GLU B 1 30 ? 10.805 -12.234 -12.227 1 97.75 30 GLU B CA 1
ATOM 783 C C . GLU B 1 30 ? 10.492 -11.266 -11.086 1 97.75 30 GLU B C 1
ATOM 785 O O . GLU B 1 30 ? 10.914 -11.484 -9.945 1 97.75 30 GLU B O 1
ATOM 790 N N . THR B 1 31 ? 9.812 -10.219 -11.391 1 97.75 31 THR B N 1
ATOM 791 C CA . THR B 1 31 ? 9.414 -9.227 -10.398 1 97.75 31 THR B CA 1
ATOM 792 C C . THR B 1 31 ? 8.516 -9.852 -9.336 1 97.75 31 THR B C 1
ATOM 794 O O . THR B 1 31 ? 8.711 -9.633 -8.141 1 97.75 31 THR B O 1
ATOM 797 N N . ILE B 1 32 ? 7.551 -10.641 -9.797 1 98.19 32 ILE B N 1
ATOM 798 C CA . ILE B 1 32 ? 6.668 -11.352 -8.875 1 98.19 32 ILE B CA 1
ATOM 799 C C . ILE B 1 32 ? 7.484 -12.305 -8.008 1 98.19 32 ILE B C 1
ATOM 801 O O . ILE B 1 32 ? 7.293 -12.367 -6.789 1 98.19 32 ILE B O 1
ATOM 805 N N . GLY B 1 33 ? 8.375 -12.992 -8.625 1 97.38 33 GLY B N 1
ATOM 806 C CA . GLY B 1 33 ? 9.234 -13.898 -7.883 1 97.38 33 GLY B CA 1
ATOM 807 C C . GLY B 1 33 ? 10.031 -13.211 -6.797 1 97.38 33 GLY B C 1
ATOM 808 O O . GLY B 1 33 ? 10.094 -13.68 -5.66 1 97.38 33 GLY B O 1
ATOM 809 N N . LYS B 1 34 ? 10.633 -12.141 -7.184 1 96.38 34 LYS B N 1
ATOM 810 C CA . LYS B 1 34 ? 11.43 -11.367 -6.23 1 96.38 34 LYS B CA 1
ATOM 811 C C . LYS B 1 34 ? 10.562 -10.852 -5.082 1 96.38 34 LYS B C 1
ATOM 813 O O . LYS B 1 34 ? 10.992 -10.836 -3.928 1 96.38 34 LYS B O 1
ATOM 818 N N . LEU B 1 35 ? 9.422 -10.422 -5.359 1 96.25 35 LEU B N 1
ATOM 819 C CA . LEU B 1 35 ? 8.477 -9.953 -4.348 1 96.25 35 LEU B CA 1
ATOM 820 C C . LEU B 1 35 ? 8.141 -11.062 -3.361 1 96.25 35 LEU B C 1
ATOM 822 O O . LEU B 1 35 ? 8.156 -10.852 -2.148 1 96.25 35 LEU B O 1
ATOM 826 N N . GLU B 1 36 ? 7.918 -12.211 -3.91 1 96.56 36 GLU B N 1
ATOM 827 C CA . GLU B 1 36 ? 7.504 -13.344 -3.09 1 96.56 36 GLU B CA 1
ATOM 828 C C . GLU B 1 36 ? 8.641 -13.812 -2.188 1 96.56 36 GLU B C 1
ATOM 830 O O . GLU B 1 36 ? 8.398 -14.344 -1.101 1 96.56 36 GLU B O 1
ATOM 835 N N . ASN B 1 37 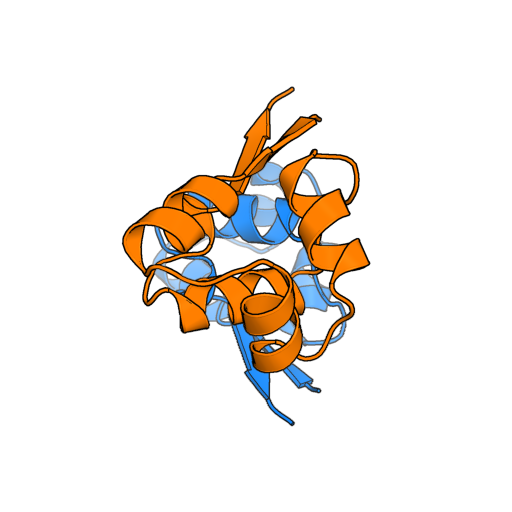? 9.82 -13.477 -2.57 1 92.44 37 ASN B N 1
ATOM 836 C CA . ASN B 1 37 ? 10.977 -13.922 -1.808 1 92.44 37 ASN B CA 1
ATOM 837 C C . ASN B 1 37 ? 11.492 -12.828 -0.879 1 92.4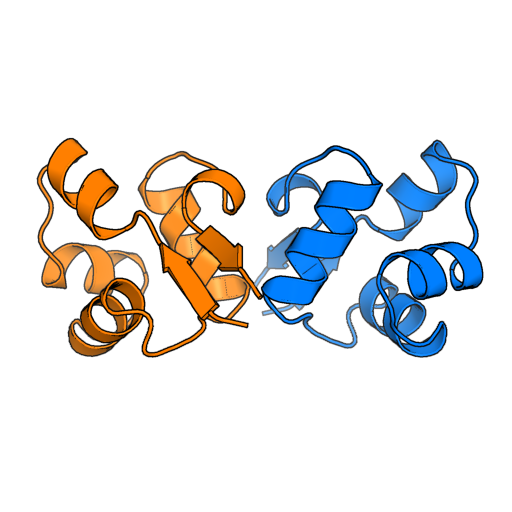4 37 ASN B C 1
ATOM 839 O O . ASN B 1 37 ? 12.539 -12.977 -0.25 1 92.44 37 ASN B O 1
ATOM 843 N N . GLY B 1 38 ? 10.773 -11.719 -0.818 1 86.69 38 GLY B N 1
ATOM 844 C CA . GLY B 1 38 ? 11.133 -10.625 0.073 1 86.69 38 GLY B CA 1
ATOM 845 C C . GLY B 1 38 ? 12.367 -9.867 -0.373 1 86.69 38 GLY B C 1
ATOM 846 O O . GLY B 1 38 ? 13.008 -9.188 0.429 1 86.69 38 GLY B O 1
ATOM 847 N N . LYS B 1 39 ? 12.68 -10 -1.574 1 83.56 39 LYS B N 1
ATOM 848 C CA . LYS B 1 39 ? 13.906 -9.398 -2.082 1 83.56 39 LYS B CA 1
ATOM 849 C C . LYS B 1 39 ? 13.648 -8.023 -2.674 1 83.56 39 LYS B C 1
ATOM 851 O O . LYS B 1 39 ? 14.586 -7.309 -3.039 1 83.56 39 LYS B O 1
ATOM 856 N N . TYR B 1 40 ? 12.508 -7.645 -2.773 1 86.38 40 TYR B N 1
ATOM 857 C CA . TYR B 1 40 ? 12.102 -6.398 -3.412 1 86.38 40 TYR B CA 1
ATOM 858 C C . TYR B 1 40 ? 10.867 -5.824 -2.738 1 86.38 40 TYR B C 1
ATOM 860 O O . TYR B 1 40 ? 9.906 -6.551 -2.451 1 86.38 40 TYR B O 1
ATOM 868 N N . ASN B 1 41 ? 10.977 -4.559 -2.396 1 91.19 41 ASN B N 1
ATOM 869 C CA . ASN B 1 41 ? 9.781 -3.865 -1.925 1 91.19 41 ASN B CA 1
ATOM 870 C C . ASN B 1 41 ? 9.008 -3.244 -3.08 1 91.19 41 ASN B C 1
ATOM 872 O O . ASN B 1 41 ? 9.547 -2.436 -3.836 1 91.19 41 ASN B O 1
ATOM 876 N N . PRO B 1 42 ? 7.805 -3.717 -3.172 1 96.44 42 PRO B N 1
ATOM 877 C CA . PRO B 1 42 ? 7.051 -3.123 -4.277 1 96.44 42 PRO B CA 1
ATOM 878 C C . PRO B 1 42 ? 6.758 -1.641 -4.066 1 96.44 42 PRO B C 1
ATOM 880 O O . PRO B 1 42 ? 6.766 -1.163 -2.928 1 96.44 42 PRO B O 1
ATOM 883 N N . SER B 1 43 ? 6.543 -1.002 -5.266 1 95.88 43 SER B N 1
ATOM 884 C CA . SER B 1 43 ? 5.934 0.323 -5.188 1 95.88 43 SER B CA 1
ATOM 885 C C . SER B 1 43 ? 4.516 0.25 -4.637 1 95.88 43 SER B C 1
ATOM 887 O O . SER B 1 43 ? 3.908 -0.823 -4.609 1 95.88 43 SER B O 1
ATOM 889 N N . LEU B 1 44 ? 4.066 1.384 -4.242 1 97.31 44 LEU B N 1
ATOM 890 C CA . LEU B 1 44 ? 2.686 1.455 -3.771 1 97.31 44 LEU B CA 1
ATOM 891 C C . LEU B 1 44 ? 1.715 1.052 -4.875 1 97.31 44 LEU B C 1
ATOM 893 O O . LEU B 1 44 ? 0.768 0.301 -4.633 1 97.31 44 LEU B O 1
ATOM 897 N N . LYS B 1 45 ? 2.012 1.521 -6.059 1 97 45 LYS B N 1
ATOM 898 C CA . LYS B 1 45 ? 1.129 1.213 -7.18 1 97 45 LYS B CA 1
ATOM 899 C C . LYS B 1 45 ? 1.085 -0.289 -7.449 1 97 45 LYS B C 1
ATOM 901 O O . LYS B 1 45 ? 0.009 -0.862 -7.625 1 97 45 LYS B O 1
ATOM 906 N N . LEU B 1 46 ? 2.193 -0.855 -7.508 1 97.56 46 LEU B N 1
ATOM 907 C CA . LEU B 1 46 ? 2.246 -2.287 -7.781 1 97.56 46 LEU B CA 1
ATOM 908 C C . LEU B 1 46 ? 1.545 -3.078 -6.68 1 97.56 46 LEU B C 1
ATOM 910 O O . LEU B 1 46 ? 0.803 -4.02 -6.965 1 97.56 46 LEU B O 1
ATOM 914 N N . ALA B 1 47 ? 1.803 -2.707 -5.492 1 98.25 47 ALA B N 1
ATOM 915 C CA . ALA B 1 47 ? 1.159 -3.369 -4.363 1 98.25 47 ALA B CA 1
ATOM 916 C C . ALA B 1 47 ? -0.361 -3.279 -4.465 1 98.25 47 ALA B C 1
ATOM 918 O O . ALA B 1 47 ? -1.063 -4.27 -4.246 1 98.25 47 ALA B O 1
ATOM 919 N N . MET B 1 48 ? -0.802 -2.17 -4.82 1 98.38 48 MET B N 1
ATOM 920 C CA . MET B 1 48 ? -2.242 -1.968 -4.941 1 98.38 48 MET B CA 1
ATOM 921 C C . MET B 1 48 ? -2.801 -2.746 -6.129 1 98.38 48 MET B C 1
ATOM 923 O O . MET B 1 48 ? -3.902 -3.295 -6.055 1 98.38 48 MET B O 1
ATOM 927 N N . ASP B 1 49 ? -2.068 -2.779 -7.188 1 98.19 49 ASP B N 1
ATOM 928 C CA . ASP B 1 49 ? -2.506 -3.551 -8.344 1 98.19 49 ASP B CA 1
ATOM 929 C C . ASP B 1 49 ? -2.643 -5.031 -8 1 98.19 49 ASP B C 1
ATOM 931 O O . ASP B 1 49 ? -3.621 -5.676 -8.383 1 98.19 49 ASP B O 1
ATOM 935 N N . ILE B 1 50 ? -1.688 -5.527 -7.293 1 98.56 50 ILE B N 1
ATOM 936 C CA . ILE B 1 50 ? -1.716 -6.938 -6.918 1 98.56 50 ILE B CA 1
ATOM 937 C C . ILE B 1 50 ? -2.9 -7.203 -5.992 1 98.56 50 ILE B C 1
ATOM 939 O O . ILE B 1 50 ? -3.615 -8.195 -6.16 1 98.56 50 ILE B O 1
ATOM 943 N N . ALA B 1 51 ? -3.092 -6.387 -5.027 1 98.81 51 ALA B N 1
ATOM 944 C CA . ALA B 1 51 ? -4.223 -6.535 -4.113 1 98.81 51 ALA B CA 1
ATOM 945 C C . ALA B 1 51 ? -5.543 -6.555 -4.879 1 98.81 51 ALA B C 1
ATOM 947 O O . ALA B 1 51 ? -6.445 -7.332 -4.559 1 98.81 51 ALA B O 1
ATOM 948 N N . LYS B 1 52 ? -5.641 -5.707 -5.863 1 98.44 52 LYS B N 1
ATOM 949 C CA . LYS B 1 52 ? -6.844 -5.625 -6.688 1 98.44 52 LYS B CA 1
ATOM 950 C C . LYS B 1 52 ? -7.102 -6.938 -7.414 1 98.44 52 LYS B C 1
ATOM 952 O O . LYS B 1 52 ? -8.234 -7.418 -7.461 1 98.44 52 LYS B O 1
ATOM 957 N N . VAL B 1 53 ? -6.078 -7.469 -7.949 1 98.56 53 VAL B N 1
ATOM 958 C CA . VAL B 1 53 ? -6.199 -8.727 -8.68 1 98.56 53 VAL B CA 1
ATOM 959 C C . VAL B 1 53 ? -6.797 -9.797 -7.766 1 98.56 53 VAL B C 1
ATOM 961 O O . VAL B 1 53 ? -7.633 -10.594 -8.195 1 98.56 53 VAL B O 1
ATOM 964 N N . PHE B 1 54 ? -6.422 -9.805 -6.496 1 98.56 54 PHE B N 1
ATOM 965 C CA . PHE B 1 54 ? -6.836 -10.859 -5.57 1 98.56 54 PHE B CA 1
ATOM 966 C C . PHE B 1 54 ? -8.062 -10.43 -4.781 1 98.56 54 PHE B C 1
ATOM 968 O O . PHE B 1 54 ? -8.508 -11.141 -3.875 1 98.56 54 PHE B O 1
ATOM 975 N N . ASN B 1 55 ? -8.602 -9.273 -5.105 1 98.38 55 ASN B N 1
ATOM 976 C CA . ASN B 1 55 ? -9.766 -8.734 -4.406 1 98.38 55 ASN B CA 1
ATOM 977 C C . ASN B 1 55 ? -9.547 -8.703 -2.896 1 98.38 55 ASN B C 1
ATOM 979 O O . ASN B 1 55 ? -10.375 -9.203 -2.135 1 98.38 55 ASN B O 1
ATOM 983 N N . THR B 1 56 ? -8.477 -8.211 -2.451 1 98.56 56 THR B N 1
ATOM 984 C CA . THR B 1 56 ? -8.094 -8.07 -1.049 1 98.56 56 THR B CA 1
ATOM 985 C C . THR B 1 56 ? -7.441 -6.719 -0.797 1 98.56 56 THR B C 1
ATOM 987 O O . THR B 1 56 ? -7.523 -5.816 -1.634 1 98.56 56 THR B O 1
ATOM 990 N N . THR B 1 57 ? -6.867 -6.523 0.375 1 98.81 57 THR B N 1
ATOM 991 C CA . THR B 1 57 ? -6.234 -5.254 0.704 1 98.81 57 THR B CA 1
ATOM 992 C C . THR B 1 57 ? -4.715 -5.395 0.722 1 98.81 57 THR B C 1
ATOM 994 O O . THR B 1 57 ? -4.191 -6.504 0.84 1 98.81 57 THR B O 1
ATOM 997 N N . VAL B 1 58 ? -4.078 -4.285 0.564 1 98.75 58 VAL B N 1
ATOM 998 C CA . VAL B 1 58 ? -2.623 -4.242 0.65 1 98.75 58 VAL B CA 1
ATOM 999 C C . VAL B 1 58 ? -2.166 -4.84 1.979 1 98.75 58 VAL B C 1
ATOM 1001 O O . VAL B 1 58 ? -1.209 -5.617 2.021 1 98.75 58 VAL B O 1
ATOM 1004 N N . GLU B 1 59 ? -2.938 -4.59 3.055 1 98.56 59 GLU B N 1
ATOM 1005 C CA . GLU B 1 59 ? -2.561 -5.02 4.398 1 98.56 59 GLU B CA 1
ATOM 1006 C C . GLU B 1 59 ? -2.666 -6.535 4.543 1 98.56 59 GLU B C 1
ATOM 1008 O O . GLU B 1 59 ? -2.004 -7.129 5.395 1 98.56 59 GLU B O 1
ATOM 1013 N N . GLN B 1 60 ? -3.418 -7.117 3.75 1 98.44 60 GLN B N 1
ATOM 1014 C CA . GLN B 1 60 ? -3.562 -8.57 3.807 1 98.44 60 GLN B CA 1
ATOM 1015 C C . GLN B 1 60 ? -2.418 -9.266 3.076 1 98.44 60 GLN B C 1
ATOM 1017 O O . GLN B 1 60 ? -2.1 -10.414 3.365 1 98.44 60 GLN B O 1
ATOM 1022 N N . LEU B 1 61 ? -1.763 -8.523 2.197 1 98.25 61 LEU B N 1
ATOM 1023 C CA . LEU B 1 61 ? -0.765 -9.148 1.336 1 98.25 61 LEU B CA 1
ATOM 1024 C C . LEU B 1 61 ? 0.646 -8.836 1.823 1 98.25 61 LEU B C 1
ATOM 1026 O O . LEU B 1 61 ? 1.578 -9.609 1.573 1 98.25 61 LEU B O 1
ATOM 1030 N N . PHE B 1 62 ? 0.749 -7.699 2.439 1 97.69 62 PHE B N 1
ATOM 1031 C CA . PHE B 1 62 ? 2.084 -7.207 2.762 1 97.69 62 PHE B CA 1
ATOM 1032 C C . PHE B 1 62 ? 2.184 -6.844 4.238 1 97.69 62 PHE B C 1
ATOM 1034 O O . PHE B 1 62 ? 1.244 -6.285 4.809 1 97.69 62 PHE B O 1
ATOM 1041 N N . ALA B 1 63 ? 3.289 -7.191 4.84 1 96.69 63 ALA B N 1
ATOM 1042 C CA . ALA B 1 63 ? 3.584 -6.828 6.223 1 96.69 63 ALA B CA 1
ATOM 1043 C C . ALA B 1 63 ? 5.062 -6.508 6.402 1 96.69 63 ALA B C 1
ATOM 1045 O O . ALA B 1 63 ? 5.93 -7.23 5.902 1 96.69 63 ALA B O 1
ATOM 1046 N N . PHE B 1 64 ? 5.285 -5.344 7.121 1 94.75 64 PHE B N 1
ATOM 1047 C CA . PHE B 1 64 ? 6.664 -4.988 7.445 1 94.75 64 PHE B CA 1
ATOM 1048 C C . PHE B 1 64 ? 7.02 -5.426 8.859 1 94.75 64 PHE B C 1
ATOM 1050 O O . PHE B 1 64 ? 6.211 -5.273 9.781 1 94.75 64 PHE B O 1
ATOM 1057 N N . TYR B 1 65 ? 8.156 -6.047 8.93 1 89.75 65 TYR B N 1
ATOM 1058 C CA . TYR B 1 65 ? 8.664 -6.457 10.234 1 89.75 65 TYR B CA 1
AT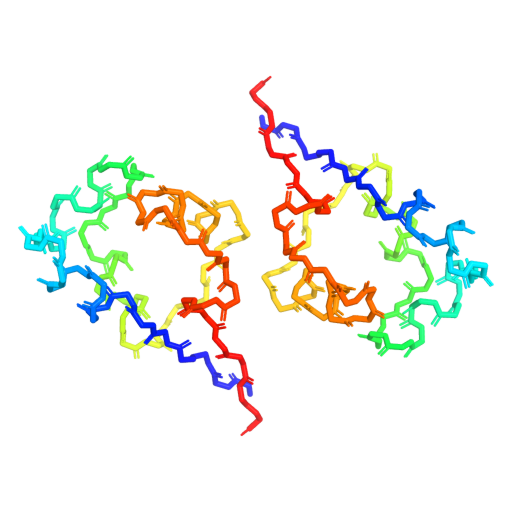OM 1059 C C . TYR B 1 65 ? 10.07 -5.91 10.469 1 89.75 65 TYR B C 1
ATOM 1061 O O . TYR B 1 65 ? 10.836 -5.73 9.523 1 89.75 65 TYR B O 1
ATOM 1069 N N . ASP B 1 66 ? 10.383 -5.371 11.703 1 78.12 66 ASP B N 1
ATOM 1070 C CA . ASP B 1 66 ? 11.742 -4.984 12.078 1 78.12 66 ASP B CA 1
ATOM 1071 C C . ASP B 1 66 ? 12.641 -6.211 12.219 1 78.12 66 ASP B C 1
ATOM 1073 O O . ASP B 1 66 ? 12.164 -7.301 12.547 1 78.12 66 ASP B O 1
#

Radius of gyration: 15.24 Å; Cα contacts (8 Å, |Δi|>4): 178; chains: 2; bounding box: 26×40×31 Å